Protein AF-A0A151R0H2-F1 (afdb_monomer)

Foldseek 3Di:
DWDDDPNDIDDDDDDPDDDDPVVVVVVVVVVVVVVVDDDDPVDDDDQADPQDPVRDDDPVSVVCVVDDCVLVPDDPVVVVLVPDPDDVVVSVVVVCLSSQNDPFVVNCVVVVNDDPVPQADPQQRPDGRGSCCVQQQPPVNVVVVVVVCVVVVHDDDRDND

Sequence (161 aa):
MVFWRDGGFEWIWSWRRSLFQWELDLLSQLVADLGSTVLKNDFCDRWYWKDFNDGIYNVKSAYKAVINDGIYADFPLHKFLWSSCVPSKVLGFAWKVLLNKIPSKCNLIKRKVLNISASGCAWCGEDLENTSHLLFGCYYAYLVWLSIFAWFGVSTVLHLS

Organism: Cajanus cajan (NCBI:txid3821)

Solvent-accessible surface area (backbone atoms only — not comparable to full-atom values): 10185 Å² total; per-residue (Å²): 92,79,45,82,55,98,94,40,80,47,79,50,83,84,67,98,59,86,76,53,81,79,47,51,60,54,48,54,52,50,52,52,56,55,71,73,52,84,88,59,90,92,56,80,90,72,90,69,33,86,93,47,100,81,32,67,82,45,76,66,61,54,48,51,76,70,43,70,64,78,74,71,49,97,55,68,57,67,59,57,54,75,70,49,100,62,61,68,70,56,49,54,48,53,52,28,54,71,68,67,63,51,89,29,43,46,49,31,30,77,70,68,75,43,60,76,88,61,26,51,24,93,82,76,61,83,48,64,17,35,69,60,31,62,62,54,42,32,69,67,35,40,54,52,50,52,54,52,31,53,73,73,72,46,92,76,86,78,75,85,110

Mean predicted aligned error: 13.43 Å

Radius of gyration: 26.09 Å; Cα contacts (8 Å, |Δi|>4): 110; chains: 1; bounding box: 59×32×73 Å

Structure (mmCIF, N/CA/C/O backbone):
data_AF-A0A151R0H2-F1
#
_entry.id   AF-A0A151R0H2-F1
#
loop_
_atom_site.group_PDB
_atom_site.id
_atom_site.type_symbol
_atom_site.label_atom_id
_atom_site.label_alt_id
_atom_site.label_comp_id
_atom_site.label_asym_id
_atom_site.label_entity_id
_atom_site.label_seq_id
_atom_site.pdbx_PDB_ins_code
_atom_site.Cartn_x
_atom_site.Cartn_y
_atom_site.Cartn_z
_atom_site.occupancy
_atom_site.B_iso_or_equiv
_atom_site.auth_seq_id
_atom_site.auth_comp_id
_atom_site.auth_asym_id
_atom_site.auth_atom_id
_atom_site.pdbx_PDB_model_num
ATOM 1 N N . MET A 1 1 ? -21.768 2.925 38.669 1.00 59.78 1 MET A N 1
ATOM 2 C CA . MET A 1 1 ? -23.147 3.433 38.880 1.00 59.78 1 MET A CA 1
ATOM 3 C C . MET A 1 1 ? -23.098 4.946 38.726 1.00 59.78 1 MET A C 1
ATOM 5 O O . MET A 1 1 ? -22.100 5.518 39.147 1.00 59.78 1 MET A O 1
ATOM 9 N N . VAL A 1 2 ? -24.080 5.572 38.076 1.00 70.00 2 VAL A N 1
ATOM 10 C CA . VAL A 1 2 ? -24.079 7.025 37.817 1.00 70.00 2 VAL A CA 1
ATOM 11 C C . VAL A 1 2 ? -25.147 7.678 38.675 1.00 70.00 2 VAL A C 1
ATOM 13 O O . VAL A 1 2 ? -26.274 7.188 38.714 1.00 70.00 2 VAL A O 1
ATOM 16 N N . PHE A 1 3 ? -24.794 8.768 39.350 1.00 68.06 3 PHE A N 1
ATOM 17 C CA . PHE A 1 3 ? -25.728 9.554 40.150 1.00 68.06 3 PHE A CA 1
ATOM 18 C C . PHE A 1 3 ? -25.691 11.014 39.717 1.00 68.06 3 PHE A C 1
ATOM 20 O O . PHE A 1 3 ? -24.655 11.515 39.288 1.00 68.06 3 PHE A O 1
ATOM 27 N N . TRP A 1 4 ? -26.831 11.689 39.828 1.00 61.62 4 TRP A N 1
ATOM 28 C CA . TRP A 1 4 ? -26.913 13.128 39.6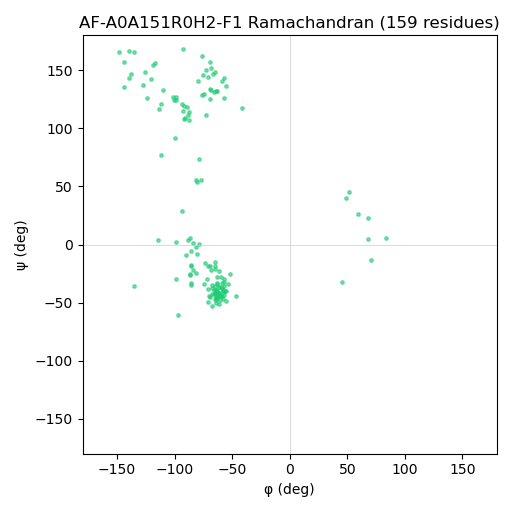17 1.00 61.62 4 TRP A CA 1
ATOM 29 C C . TRP A 1 4 ? -26.724 13.827 40.964 1.00 61.62 4 TRP A C 1
ATOM 31 O O . TRP A 1 4 ? -27.482 13.564 41.901 1.00 61.62 4 TRP A O 1
ATOM 41 N N . ARG A 1 5 ? -25.691 14.662 41.086 1.00 61.19 5 ARG A N 1
ATOM 42 C CA . ARG A 1 5 ? -25.368 15.407 42.309 1.00 61.19 5 ARG A CA 1
ATOM 43 C C . ARG A 1 5 ? -24.834 16.789 41.918 1.00 61.19 5 ARG A C 1
ATOM 45 O O . ARG A 1 5 ? -24.082 16.901 40.957 1.00 61.19 5 ARG A O 1
ATOM 52 N N . ASP A 1 6 ? -25.295 17.837 42.600 1.00 56.59 6 ASP A N 1
ATOM 53 C CA . ASP A 1 6 ? -24.853 19.234 42.421 1.00 56.59 6 ASP A CA 1
ATOM 54 C C . ASP A 1 6 ? -24.818 19.745 40.964 1.00 56.59 6 ASP A C 1
ATOM 56 O O . ASP A 1 6 ? -23.919 20.477 40.557 1.00 56.59 6 ASP A O 1
ATOM 60 N N . GLY A 1 7 ? -25.814 19.370 40.154 1.00 64.00 7 GLY A N 1
ATOM 61 C CA . GLY A 1 7 ? -25.922 19.831 38.764 1.00 64.00 7 GLY A CA 1
ATOM 62 C C . GLY A 1 7 ? -25.086 19.041 37.750 1.00 64.00 7 GLY A C 1
ATOM 63 O O . GLY A 1 7 ? -25.064 19.416 36.578 1.00 64.00 7 GLY A O 1
ATOM 64 N N . GLY A 1 8 ? -24.430 17.951 38.165 1.00 64.12 8 GLY A N 1
ATOM 65 C CA . GLY A 1 8 ? -23.588 17.114 37.309 1.00 64.12 8 GLY A CA 1
ATOM 66 C C . GLY A 1 8 ? -23.803 15.609 37.498 1.00 64.12 8 GLY A C 1
ATOM 67 O O . GLY A 1 8 ? -24.419 15.151 38.461 1.00 64.12 8 GLY A O 1
ATOM 68 N N . PHE A 1 9 ? -23.289 14.827 36.546 1.00 69.44 9 PHE A N 1
ATOM 69 C CA . PHE A 1 9 ? -23.232 13.368 36.642 1.00 69.44 9 PHE A CA 1
ATOM 70 C C . PHE A 1 9 ? -21.925 12.941 37.319 1.00 69.44 9 PHE A C 1
ATOM 72 O O . PHE A 1 9 ? -20.844 13.175 36.782 1.00 69.44 9 PHE A O 1
ATOM 79 N N . GLU A 1 10 ? -22.019 12.270 38.466 1.00 73.25 10 GLU A N 1
ATOM 80 C CA . GLU A 1 10 ? -20.878 11.641 39.132 1.00 73.25 10 GLU A CA 1
ATOM 81 C C . GLU A 1 10 ? -20.821 10.143 38.813 1.00 73.25 10 GLU A C 1
ATOM 83 O O . GLU A 1 10 ? -21.786 9.393 39.010 1.00 73.25 10 GLU A O 1
ATOM 88 N N . TRP A 1 11 ? -19.659 9.698 38.329 1.00 78.19 11 TRP A N 1
ATOM 89 C CA . TRP A 1 11 ? -19.392 8.299 38.006 1.00 78.19 11 TRP A CA 1
ATOM 90 C C . TRP A 1 11 ? -18.769 7.582 39.201 1.00 78.19 11 TRP A C 1
ATOM 92 O O . TRP A 1 11 ? -17.638 7.865 39.591 1.00 78.19 11 TRP A O 1
ATOM 102 N N . ILE A 1 12 ? -19.484 6.600 39.754 1.00 81.56 12 ILE A N 1
ATOM 103 C CA . ILE A 1 12 ? -18.938 5.698 40.772 1.00 81.56 12 ILE A CA 1
ATOM 104 C C . ILE A 1 12 ? -18.359 4.467 40.082 1.00 81.56 12 ILE A C 1
ATOM 106 O O . ILE A 1 12 ? -19.098 3.606 39.579 1.00 81.56 12 ILE A O 1
ATOM 110 N N . TRP A 1 13 ? -17.030 4.394 40.086 1.00 84.19 13 TRP A N 1
ATOM 111 C CA . TRP A 1 13 ? -16.251 3.305 39.515 1.00 84.19 13 TRP A CA 1
ATOM 112 C C . TRP A 1 13 ? -16.051 2.178 40.533 1.00 84.19 13 TRP A C 1
ATOM 114 O O . TRP A 1 13 ? -15.370 2.347 41.540 1.00 84.19 13 TRP A O 1
ATOM 124 N N . SER A 1 14 ? -16.635 1.011 40.268 1.00 86.50 14 SER A N 1
ATOM 125 C CA . SER A 1 14 ? -16.534 -0.173 41.128 1.00 86.50 14 SER A CA 1
ATOM 126 C C . SER A 1 14 ? -15.713 -1.264 40.438 1.00 86.50 14 SER A C 1
ATOM 128 O O . SER A 1 14 ? -16.259 -2.216 39.873 1.00 86.50 14 SER A O 1
ATOM 130 N N . TRP A 1 15 ? -14.392 -1.098 40.427 1.00 87.94 15 TRP A N 1
ATOM 131 C CA . TRP A 1 15 ? -13.475 -2.048 39.795 1.00 87.94 15 TRP A CA 1
ATOM 132 C C . TRP A 1 15 ? -13.308 -3.319 40.638 1.00 87.94 15 TRP A C 1
ATOM 134 O O . TRP A 1 15 ? -13.289 -3.261 41.864 1.00 87.94 15 TRP A O 1
ATOM 144 N N . ARG A 1 16 ? -13.135 -4.481 39.989 1.00 90.94 16 ARG A N 1
ATOM 145 C CA . ARG A 1 16 ? -12.876 -5.756 40.697 1.00 90.94 16 ARG A CA 1
ATOM 146 C C . ARG A 1 16 ? -11.506 -5.801 41.389 1.00 90.94 16 ARG A C 1
ATOM 148 O O . ARG A 1 16 ? -11.312 -6.617 42.282 1.00 90.94 16 ARG A O 1
ATOM 155 N N . ARG A 1 17 ? -10.557 -4.972 40.944 1.00 92.94 17 ARG A N 1
ATOM 156 C CA . ARG A 1 17 ? -9.203 -4.815 41.495 1.00 92.94 17 ARG A CA 1
ATOM 157 C C . ARG A 1 17 ? -8.730 -3.374 41.320 1.00 92.94 17 ARG A C 1
ATOM 159 O O . ARG A 1 17 ? -9.290 -2.649 40.500 1.00 92.94 17 ARG A O 1
ATOM 166 N N . SER A 1 18 ? -7.660 -3.001 42.017 1.00 90.75 18 SER A N 1
ATOM 167 C CA . SER A 1 18 ? -6.946 -1.749 41.753 1.00 90.75 18 SER A CA 1
ATOM 168 C C . SER A 1 18 ? -6.434 -1.707 40.312 1.00 90.75 18 SER A C 1
ATOM 170 O O . SER A 1 18 ? -5.987 -2.727 39.774 1.00 90.75 18 SER A O 1
ATOM 172 N N . LEU A 1 19 ? -6.516 -0.530 39.695 1.00 90.94 19 LEU A N 1
ATOM 173 C CA . LEU A 1 19 ? -5.993 -0.288 38.355 1.00 90.94 19 LEU A CA 1
ATOM 174 C C . LEU A 1 19 ? -4.462 -0.272 38.375 1.00 90.94 19 LEU A C 1
ATOM 176 O O . LEU A 1 19 ? -3.846 0.204 39.329 1.00 90.94 19 LEU A O 1
ATOM 180 N N . PHE A 1 20 ? -3.852 -0.790 37.315 1.00 92.62 20 PHE A N 1
ATOM 181 C CA . PHE A 1 20 ? -2.423 -0.639 37.072 1.00 92.62 20 PHE A CA 1
ATOM 182 C C . PHE A 1 20 ? -2.108 0.768 36.556 1.00 92.62 20 PHE A C 1
ATOM 184 O O . PHE A 1 20 ? -2.982 1.456 36.033 1.00 92.62 20 PHE A O 1
ATOM 191 N N . GLN A 1 21 ? -0.838 1.179 36.634 1.00 89.62 21 GLN A N 1
ATOM 192 C CA . GLN A 1 21 ? -0.415 2.519 36.214 1.00 89.62 21 GLN A CA 1
ATOM 193 C C . GLN A 1 21 ? -0.803 2.839 34.759 1.00 89.62 21 GLN A C 1
ATOM 195 O O . GLN A 1 21 ? -1.280 3.934 34.490 1.00 89.62 21 GLN A O 1
ATOM 200 N N . TRP A 1 22 ? -0.681 1.875 33.838 1.00 88.75 22 TRP A N 1
ATOM 201 C CA . TRP A 1 22 ? -1.063 2.053 32.427 1.00 88.75 22 TRP A CA 1
ATOM 202 C C . TRP A 1 22 ? -2.584 2.073 32.191 1.00 88.75 22 TRP A C 1
ATOM 204 O O . TRP A 1 22 ? -3.040 2.481 31.128 1.00 88.75 22 TRP A O 1
ATOM 214 N N . GLU A 1 23 ? -3.389 1.624 33.157 1.00 92.94 23 GLU A N 1
ATOM 215 C CA . GLU A 1 23 ? -4.855 1.688 33.078 1.00 92.94 23 GLU A CA 1
ATOM 216 C C . GLU A 1 23 ? -5.396 3.035 33.575 1.00 92.94 23 GLU A C 1
ATOM 218 O O . GLU A 1 23 ? -6.523 3.396 33.243 1.00 92.94 23 GLU A O 1
ATOM 223 N N . LEU A 1 24 ? -4.604 3.801 34.335 1.00 90.94 24 LEU A N 1
ATOM 224 C CA . LEU A 1 24 ? -4.981 5.147 34.777 1.00 90.94 24 LEU A CA 1
ATOM 225 C C . LEU A 1 24 ? -5.056 6.132 33.604 1.00 90.94 24 LEU A C 1
ATOM 227 O O . LEU A 1 24 ? -5.946 6.986 33.579 1.00 90.94 24 LEU A O 1
ATOM 231 N N . ASP A 1 25 ? -4.186 5.975 32.607 1.00 90.62 25 ASP A N 1
ATOM 232 C CA . ASP A 1 25 ? -4.225 6.781 31.381 1.00 90.62 25 ASP A CA 1
ATOM 233 C C . ASP A 1 25 ? -5.499 6.484 30.575 1.00 90.62 25 ASP A C 1
ATOM 235 O O . ASP A 1 25 ? -6.192 7.401 30.130 1.00 90.62 25 ASP A O 1
ATOM 239 N N . LEU A 1 26 ? -5.873 5.202 30.473 1.00 91.12 26 LEU A N 1
ATOM 240 C CA . LEU A 1 26 ? -7.123 4.774 29.837 1.00 91.12 26 LEU A CA 1
ATOM 241 C C . LEU A 1 26 ? -8.353 5.299 30.587 1.00 91.12 26 LEU A C 1
ATOM 243 O O . LEU A 1 26 ? -9.316 5.738 29.960 1.00 91.12 26 LEU A O 1
ATOM 247 N N . LEU A 1 27 ? -8.328 5.287 31.924 1.00 89.81 27 LEU A N 1
ATOM 248 C CA . LEU A 1 27 ? -9.406 5.853 32.735 1.00 89.81 27 LEU A CA 1
ATOM 249 C C . LEU A 1 27 ? -9.534 7.364 32.517 1.00 89.81 27 LEU A C 1
ATOM 251 O O . LEU A 1 27 ? -10.645 7.866 32.377 1.00 89.81 27 LEU A O 1
ATOM 255 N N . SER A 1 28 ? -8.412 8.080 32.461 1.00 88.31 28 SER A N 1
ATOM 256 C CA . SER A 1 28 ? -8.403 9.526 32.214 1.00 88.31 28 SER A CA 1
ATOM 257 C C . SER A 1 28 ? -9.016 9.856 30.853 1.00 88.31 28 SER A C 1
ATOM 259 O O . SER A 1 28 ? -9.833 10.771 30.744 1.00 88.31 28 SER A O 1
ATOM 261 N N . GLN A 1 29 ? -8.691 9.061 29.830 1.00 88.94 29 GLN A N 1
ATOM 262 C CA . GLN A 1 29 ? -9.282 9.188 28.501 1.00 88.94 29 GLN A CA 1
ATOM 263 C C . GLN A 1 29 ? -10.790 8.894 28.510 1.00 88.94 29 GLN A C 1
ATOM 265 O O . GLN A 1 29 ? -11.570 9.677 27.973 1.00 88.94 29 GLN A O 1
ATOM 270 N N . LEU A 1 30 ? -11.218 7.830 29.195 1.00 87.00 30 LEU A N 1
ATOM 271 C CA . LEU A 1 30 ? -12.634 7.487 29.342 1.00 87.00 30 LEU A CA 1
ATOM 272 C C . LEU A 1 30 ? -13.432 8.598 30.041 1.00 87.00 30 LEU A C 1
ATOM 274 O O . LEU A 1 30 ? -14.534 8.929 29.609 1.00 87.00 30 LEU A O 1
ATOM 278 N N . VAL A 1 31 ? -12.892 9.182 31.115 1.00 86.62 31 VAL A N 1
ATOM 279 C CA . VAL A 1 31 ? -13.542 10.287 31.838 1.00 86.62 31 VAL A CA 1
ATOM 280 C C . VAL A 1 31 ? -13.695 11.510 30.932 1.00 86.62 31 VAL A C 1
ATOM 282 O O . VAL A 1 31 ? -14.756 12.135 30.939 1.00 86.62 31 VAL A O 1
ATOM 285 N N . ALA A 1 32 ? -12.682 11.826 30.120 1.00 86.31 32 ALA A N 1
ATOM 286 C CA . ALA A 1 32 ? -12.758 12.914 29.148 1.00 86.31 32 ALA A CA 1
ATOM 287 C C . ALA A 1 32 ? -13.833 12.658 28.074 1.00 86.31 32 ALA A C 1
ATOM 289 O O . ALA A 1 32 ? -14.645 13.542 27.789 1.00 86.31 32 ALA A O 1
ATOM 290 N N . ASP A 1 33 ? -13.894 11.440 27.529 1.00 81.81 33 ASP A N 1
ATOM 291 C CA . ASP A 1 33 ? -14.900 11.054 26.534 1.00 81.81 33 ASP A CA 1
ATOM 292 C C . ASP A 1 33 ? -16.326 11.125 27.115 1.00 81.81 33 ASP A C 1
ATOM 294 O O . ASP A 1 33 ? -17.231 11.695 26.495 1.00 81.81 33 ASP A O 1
ATOM 298 N N . LEU A 1 34 ? -16.530 10.631 28.341 1.00 80.81 34 LEU A N 1
ATOM 299 C CA . LEU A 1 34 ? -17.822 10.697 29.031 1.00 80.81 34 LEU A CA 1
ATOM 300 C C . LEU A 1 34 ? -18.237 12.134 29.358 1.00 80.81 34 LEU A C 1
ATOM 302 O O . LEU A 1 34 ? -19.407 12.471 29.194 1.00 80.81 34 LEU A O 1
ATOM 306 N N . GLY A 1 35 ? -17.295 12.992 29.761 1.00 77.62 35 GLY A N 1
ATOM 307 C CA . GLY A 1 35 ? -17.559 14.410 30.025 1.00 77.62 35 GLY A CA 1
ATOM 308 C C . GLY A 1 35 ? -18.014 15.188 28.786 1.00 77.62 35 GLY A C 1
ATOM 309 O O . GLY A 1 35 ? -18.773 16.146 28.903 1.00 77.62 35 GLY A O 1
ATOM 310 N N . SER A 1 36 ? -17.604 14.755 27.590 1.0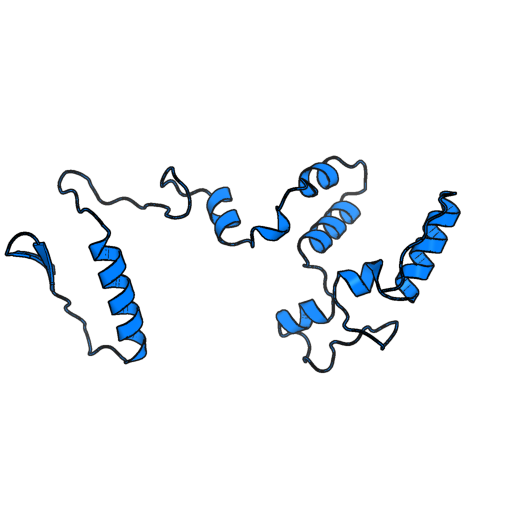0 73.06 36 SER A N 1
ATOM 311 C CA . SER A 1 36 ? -18.043 15.353 26.321 1.00 73.06 36 SER A CA 1
ATOM 312 C C . SER A 1 36 ? -19.431 14.884 25.853 1.00 73.06 36 SER A C 1
ATOM 314 O O . SER A 1 36 ? -19.979 15.425 24.891 1.00 73.06 36 SER A O 1
ATOM 316 N N . THR A 1 37 ? -20.017 13.885 26.523 1.00 71.25 37 THR A N 1
ATOM 317 C CA . THR A 1 37 ? -21.243 13.214 26.080 1.00 71.25 37 THR A CA 1
ATOM 318 C C . THR A 1 37 ? -22.466 13.718 26.849 1.00 71.25 37 THR A C 1
ATOM 320 O O . THR A 1 37 ? -22.517 13.668 28.075 1.00 71.25 37 THR A O 1
ATOM 323 N N . VAL A 1 38 ? -23.506 14.155 26.133 1.00 73.12 38 VAL A N 1
ATOM 324 C CA . VAL A 1 38 ? -24.795 14.528 26.740 1.00 73.12 38 VAL A CA 1
ATOM 325 C C . VAL A 1 38 ? -25.682 13.289 26.847 1.00 73.12 38 VAL A C 1
ATOM 327 O O . VAL A 1 38 ? -26.210 12.810 25.842 1.00 73.12 38 VAL A O 1
ATOM 330 N N . LEU A 1 39 ? -25.868 12.783 28.068 1.00 72.94 39 LEU A N 1
ATOM 331 C CA . LEU A 1 39 ? -26.806 11.694 28.343 1.00 72.94 39 LEU A CA 1
ATOM 332 C C . LEU A 1 39 ? -28.248 12.193 28.174 1.00 72.94 39 LEU A C 1
ATOM 334 O O . LEU A 1 39 ? -28.652 13.180 28.789 1.00 72.94 39 LEU A O 1
ATOM 338 N N . LYS A 1 40 ? -29.032 11.508 27.337 1.00 73.50 40 LYS A N 1
ATOM 339 C CA . LYS A 1 40 ? -30.455 11.796 27.121 1.00 73.50 40 LYS A CA 1
ATOM 340 C C . LYS A 1 40 ? -31.279 10.624 27.641 1.00 73.50 40 LYS A C 1
ATOM 342 O O . LYS A 1 40 ? -31.184 9.536 27.089 1.00 73.50 40 LYS A O 1
ATOM 347 N N . ASN A 1 41 ? -32.101 10.860 28.662 1.00 72.94 41 ASN A N 1
ATOM 348 C CA . ASN A 1 41 ? -32.914 9.811 29.294 1.00 72.94 41 ASN A CA 1
ATOM 349 C C . ASN A 1 41 ? -34.054 9.281 28.406 1.00 72.94 41 ASN A C 1
ATOM 351 O O . ASN A 1 41 ? -34.547 8.186 28.651 1.00 72.94 41 ASN A O 1
ATOM 355 N N . ASP A 1 42 ? -34.446 10.020 27.367 1.00 79.06 42 ASP A N 1
ATOM 356 C CA . ASP A 1 42 ? -35.606 9.668 26.535 1.00 79.06 42 ASP A CA 1
ATOM 357 C C . ASP A 1 42 ? -35.272 8.741 25.354 1.00 79.06 42 ASP A C 1
ATOM 359 O O . ASP A 1 42 ? -36.135 8.439 24.530 1.00 79.06 42 ASP A O 1
ATOM 363 N N . PHE A 1 43 ? -34.020 8.287 25.234 1.00 76.50 43 PHE A N 1
ATOM 364 C CA . PHE A 1 43 ? -33.581 7.433 24.133 1.00 76.50 43 PHE A CA 1
ATOM 365 C C . PHE A 1 43 ? -32.890 6.176 24.652 1.00 76.50 43 PHE A C 1
ATOM 367 O O . PHE A 1 43 ? -32.049 6.241 25.540 1.00 76.50 43 PHE A O 1
ATOM 374 N N . CYS A 1 44 ? -33.204 5.030 24.046 1.00 81.31 44 CYS A N 1
ATOM 375 C CA . CYS A 1 44 ? -32.418 3.818 24.251 1.00 81.31 44 CYS A CA 1
ATOM 376 C C . CYS A 1 44 ? -30.996 3.989 23.696 1.00 81.31 44 CYS A C 1
ATOM 378 O O . CYS A 1 44 ? -30.798 4.648 22.666 1.00 81.31 44 CYS A O 1
ATOM 380 N N . ASP A 1 45 ? -30.036 3.326 24.341 1.00 83.12 45 ASP A N 1
ATOM 381 C CA . ASP A 1 45 ? -28.645 3.273 23.898 1.00 83.12 45 ASP A CA 1
ATOM 382 C C . ASP A 1 45 ? -28.537 2.752 22.462 1.00 83.12 45 ASP A C 1
ATOM 384 O O . ASP A 1 45 ? -29.191 1.782 22.063 1.00 83.12 45 ASP A O 1
ATOM 388 N N . ARG A 1 46 ? -27.689 3.407 21.665 1.00 80.69 46 ARG A N 1
ATOM 389 C CA . ARG A 1 46 ? -27.402 3.025 20.280 1.00 80.69 46 ARG A CA 1
ATOM 390 C C . ARG A 1 46 ? -25.913 3.141 19.997 1.00 80.69 46 ARG A C 1
ATOM 392 O O . ARG A 1 46 ? -25.241 4.032 20.509 1.00 80.69 46 ARG A O 1
ATOM 399 N N . TRP A 1 47 ? -25.420 2.260 19.134 1.00 84.44 47 TRP A N 1
ATOM 400 C CA . TRP A 1 47 ? -24.075 2.372 18.582 1.00 84.44 47 TRP A CA 1
ATOM 401 C C . TRP A 1 47 ? -23.966 3.637 17.727 1.00 84.44 47 TRP A C 1
ATOM 403 O O . TRP A 1 47 ? -24.823 3.876 16.876 1.00 84.44 47 TRP A O 1
ATOM 413 N N . TYR A 1 48 ? -22.910 4.422 17.946 1.00 83.19 48 TYR A N 1
ATOM 414 C CA . TYR A 1 48 ? -22.627 5.645 17.199 1.00 83.19 48 TYR A CA 1
ATOM 415 C C . TYR A 1 48 ? -21.229 5.572 16.584 1.00 83.19 48 TYR A C 1
ATOM 417 O O . TYR A 1 48 ? -20.242 5.326 17.279 1.00 83.19 48 TYR A O 1
ATOM 425 N N . TRP A 1 49 ? -21.143 5.777 15.273 1.00 87.25 49 TRP A N 1
ATOM 426 C CA . TRP A 1 49 ? -19.881 5.792 14.542 1.00 87.25 49 TRP A CA 1
ATOM 427 C C . TRP A 1 49 ? -19.278 7.205 14.526 1.00 87.25 49 TRP A C 1
ATOM 429 O O . TRP A 1 49 ? -19.823 8.105 13.895 1.00 87.25 49 TRP A O 1
ATOM 439 N N . LYS A 1 50 ? -18.152 7.408 15.226 1.00 78.50 50 LYS A N 1
ATOM 440 C CA . LYS A 1 50 ? -17.556 8.739 15.471 1.00 78.50 50 LYS A CA 1
ATOM 441 C C . LYS A 1 50 ? -16.909 9.375 14.235 1.00 78.50 50 LYS A C 1
ATOM 443 O O . LYS A 1 50 ? -16.900 10.596 14.129 1.00 78.50 50 LYS A O 1
ATOM 448 N N . ASP A 1 51 ? -16.397 8.571 13.304 1.00 73.19 51 ASP A N 1
ATOM 449 C CA . ASP A 1 51 ? -15.574 9.077 12.193 1.00 73.19 51 ASP A CA 1
ATOM 450 C C . ASP A 1 51 ? -16.385 9.646 11.014 1.00 73.19 51 ASP A C 1
ATOM 452 O O . ASP A 1 51 ? -15.801 10.109 10.036 1.00 73.19 51 ASP A O 1
ATOM 456 N N . PHE A 1 52 ? -17.723 9.597 11.051 1.00 72.81 52 PHE A N 1
ATOM 457 C CA . PHE A 1 52 ? -18.578 10.111 9.973 1.00 72.81 52 PHE A CA 1
ATOM 458 C C . PHE A 1 52 ? -19.813 10.845 10.517 1.00 72.81 52 PHE A C 1
ATOM 460 O O . PHE A 1 52 ? -20.404 10.443 11.516 1.00 72.81 52 PHE A O 1
ATOM 467 N N . ASN A 1 53 ? -20.216 11.921 9.832 1.00 70.81 53 ASN A N 1
ATOM 468 C CA . ASN A 1 53 ? -21.211 12.894 10.315 1.00 70.81 53 ASN A CA 1
ATOM 469 C C . ASN A 1 53 ? -22.636 12.347 10.513 1.00 70.81 53 ASN A C 1
ATOM 471 O O . ASN A 1 53 ? -23.454 13.019 11.132 1.00 70.81 53 ASN A O 1
ATOM 475 N N . ASP A 1 54 ? -22.960 11.175 9.969 1.00 79.88 54 ASP A N 1
ATOM 476 C CA . ASP A 1 54 ? -24.284 10.558 10.103 1.00 79.88 54 ASP A CA 1
ATOM 477 C C . ASP A 1 54 ? -24.399 9.647 11.334 1.00 79.88 54 ASP A C 1
ATOM 479 O O . ASP A 1 54 ? -25.497 9.197 11.661 1.00 79.88 54 ASP A O 1
ATOM 483 N N . GLY A 1 55 ? -23.286 9.372 12.025 1.00 82.44 55 GLY A N 1
ATOM 484 C CA . GLY A 1 55 ? -23.251 8.455 13.161 1.00 82.44 55 GLY A CA 1
ATOM 485 C C . GLY A 1 55 ? -23.496 6.992 12.788 1.00 82.44 55 GLY A C 1
ATOM 486 O O . GLY A 1 55 ? -23.569 6.146 13.683 1.00 82.44 55 GLY A O 1
ATOM 487 N N . ILE A 1 56 ? -23.621 6.668 11.495 1.00 87.06 56 ILE A N 1
ATOM 488 C CA . ILE A 1 56 ? -23.976 5.335 11.012 1.00 87.06 56 ILE A CA 1
ATOM 489 C C . ILE A 1 56 ? -22.714 4.607 10.561 1.00 87.06 56 ILE A C 1
ATOM 491 O O . ILE A 1 56 ? -21.972 5.040 9.676 1.00 87.06 56 ILE A O 1
ATOM 495 N N . TYR A 1 57 ? -22.497 3.428 11.137 1.00 85.62 57 TYR A N 1
ATOM 496 C CA . TYR A 1 57 ? -21.436 2.545 10.682 1.00 85.62 57 TYR A CA 1
ATOM 497 C C . TYR A 1 57 ? -21.714 2.054 9.260 1.00 85.62 57 TYR A C 1
ATOM 499 O O . TYR A 1 57 ? -22.779 1.508 8.963 1.00 85.62 57 TYR A O 1
ATOM 507 N N . ASN A 1 58 ? -20.713 2.153 8.391 1.00 86.38 58 ASN A N 1
ATOM 508 C CA . ASN A 1 58 ? -20.683 1.398 7.152 1.00 86.38 58 ASN A CA 1
ATOM 509 C C . ASN A 1 58 ? -19.248 0.974 6.822 1.00 86.38 58 ASN A C 1
ATOM 511 O O . ASN A 1 58 ? -18.271 1.583 7.253 1.00 86.38 58 ASN A O 1
ATOM 515 N N . VAL A 1 59 ? -19.114 -0.088 6.024 1.00 84.00 59 VAL A N 1
ATOM 516 C CA . VAL A 1 59 ? -17.801 -0.662 5.684 1.00 84.00 59 VAL A CA 1
ATOM 517 C C . VAL A 1 59 ? -16.898 0.369 5.000 1.00 84.00 59 VAL A C 1
ATOM 519 O O . VAL A 1 59 ? -15.689 0.369 5.208 1.00 84.00 59 VAL A O 1
ATOM 522 N N . LYS A 1 60 ? -17.474 1.283 4.210 1.00 81.38 60 LYS A N 1
ATOM 523 C CA . LYS A 1 60 ? -16.728 2.323 3.495 1.00 81.38 60 LYS A CA 1
ATOM 524 C C . LYS A 1 60 ? -16.153 3.373 4.451 1.00 81.38 60 LYS A C 1
ATOM 526 O O . LYS A 1 60 ? -14.992 3.735 4.281 1.00 81.38 60 LYS A O 1
ATOM 531 N N . SER A 1 61 ? -16.923 3.859 5.425 1.00 81.06 61 SER A N 1
ATOM 532 C CA . SER A 1 61 ? -16.454 4.826 6.425 1.00 81.06 61 SER A CA 1
ATOM 533 C C . SE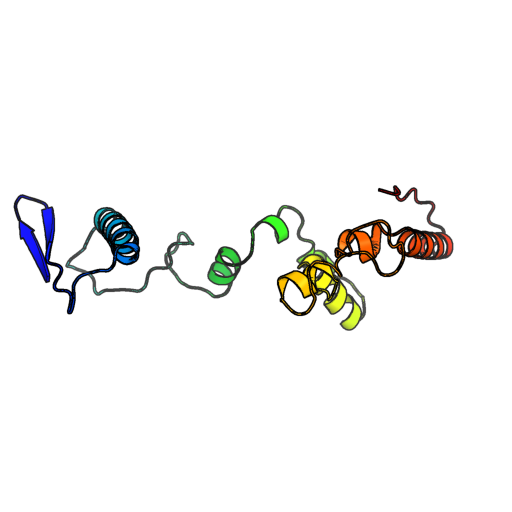R A 1 61 ? -15.418 4.197 7.352 1.00 81.06 61 SER A C 1
ATOM 535 O O . SER A 1 61 ? -14.361 4.785 7.555 1.00 81.06 61 SER A O 1
ATOM 537 N N . ALA A 1 62 ? -15.647 2.961 7.799 1.00 83.12 62 ALA A N 1
ATOM 538 C CA . ALA A 1 62 ? -14.681 2.206 8.592 1.00 83.12 62 ALA A CA 1
ATOM 539 C C . ALA A 1 62 ? -13.359 1.983 7.845 1.00 83.12 62 ALA A C 1
ATOM 541 O O . ALA A 1 62 ? -12.279 2.190 8.391 1.00 83.12 62 ALA A O 1
ATOM 542 N N . TYR A 1 63 ? -13.428 1.607 6.567 1.00 79.31 63 TYR A N 1
ATOM 543 C CA . TYR A 1 63 ? -12.234 1.423 5.749 1.00 79.31 63 TYR A CA 1
ATOM 544 C C . TYR A 1 63 ? -11.460 2.731 5.554 1.00 79.31 63 TYR A C 1
ATOM 546 O O . TYR A 1 63 ? -10.236 2.717 5.607 1.00 79.31 63 TYR A O 1
ATOM 554 N N . LYS A 1 64 ? -12.156 3.859 5.368 1.00 74.75 64 LYS A N 1
ATOM 555 C CA . LYS A 1 64 ? -11.526 5.184 5.285 1.00 74.75 64 LYS A CA 1
ATOM 556 C C . LYS A 1 64 ? -10.864 5.606 6.595 1.00 74.75 64 LYS A C 1
ATOM 558 O O . LYS A 1 64 ? -9.756 6.108 6.551 1.00 74.75 64 LYS A O 1
ATOM 563 N N . ALA A 1 65 ? -11.497 5.355 7.738 1.00 76.44 65 ALA A N 1
ATOM 564 C CA . ALA A 1 65 ? -10.901 5.657 9.040 1.00 76.44 65 ALA A CA 1
ATOM 565 C C . ALA A 1 65 ? -9.615 4.846 9.299 1.00 76.44 65 ALA A C 1
ATOM 567 O O . ALA A 1 65 ? -8.684 5.324 9.939 1.00 76.44 65 ALA A O 1
ATOM 568 N N . VAL A 1 66 ? -9.546 3.615 8.778 1.00 77.12 66 VAL A N 1
ATOM 569 C CA . VAL A 1 66 ? -8.393 2.716 8.957 1.00 77.12 66 VAL A CA 1
ATOM 570 C C . VAL A 1 66 ? -7.289 2.954 7.922 1.00 77.12 66 VAL A C 1
ATOM 572 O O . VAL A 1 66 ? -6.109 2.746 8.211 1.00 77.12 66 VAL A O 1
ATOM 575 N N . ILE A 1 67 ? -7.641 3.334 6.692 1.00 70.06 67 ILE A N 1
ATOM 576 C CA . ILE A 1 67 ? -6.669 3.538 5.619 1.00 70.06 67 ILE A CA 1
ATOM 577 C C . ILE A 1 67 ? -6.246 4.999 5.562 1.00 70.06 67 ILE A C 1
ATOM 579 O O . ILE A 1 67 ? -7.050 5.876 5.296 1.00 70.06 67 ILE A O 1
ATOM 583 N N . ASN A 1 68 ? -4.940 5.207 5.723 1.00 56.53 68 ASN A N 1
ATOM 584 C CA . ASN A 1 68 ? -4.249 6.483 5.577 1.00 56.53 68 ASN A CA 1
ATOM 585 C C . ASN A 1 68 ? -4.756 7.281 4.353 1.00 56.53 68 ASN A C 1
ATOM 587 O O . ASN A 1 68 ? -4.602 6.827 3.212 1.00 56.53 68 ASN A O 1
ATOM 591 N N . ASP A 1 69 ? -5.331 8.462 4.606 1.00 54.66 69 ASP A N 1
ATOM 592 C CA . ASP A 1 69 ? -5.966 9.354 3.618 1.00 54.66 69 ASP A CA 1
ATOM 593 C C . ASP A 1 69 ? -5.054 9.665 2.415 1.00 54.66 69 ASP A C 1
ATOM 595 O O . ASP A 1 69 ? -5.526 9.880 1.298 1.00 54.66 69 ASP A O 1
ATOM 599 N N . GLY A 1 70 ? -3.731 9.590 2.600 1.00 55.69 70 GLY A N 1
ATOM 600 C CA . GLY A 1 70 ? -2.737 9.884 1.566 1.00 55.69 70 GLY A CA 1
ATOM 601 C C . GLY A 1 70 ? -2.781 8.992 0.314 1.00 55.69 70 GLY A C 1
ATOM 602 O O . GLY A 1 70 ? -2.325 9.428 -0.735 1.00 55.69 70 GLY A O 1
ATOM 603 N N . ILE A 1 71 ? -3.333 7.770 0.370 1.00 54.28 71 ILE A N 1
ATOM 604 C CA . ILE A 1 71 ? -3.437 6.898 -0.826 1.00 54.28 71 ILE A CA 1
ATOM 605 C C . ILE A 1 71 ? -4.649 7.272 -1.699 1.00 54.28 71 ILE A C 1
ATOM 607 O O . ILE A 1 71 ? -4.663 7.005 -2.901 1.00 54.28 71 ILE A O 1
ATOM 611 N N . TYR A 1 72 ? -5.670 7.892 -1.105 1.00 54.88 72 TYR A N 1
ATOM 612 C CA . TYR A 1 72 ? -6.867 8.361 -1.807 1.00 54.88 72 TYR A CA 1
ATOM 613 C C . TYR A 1 72 ? -6.826 9.863 -2.127 1.00 54.88 72 TYR A C 1
ATOM 615 O O . TYR A 1 72 ? -7.800 10.374 -2.685 1.00 54.88 72 TYR A O 1
ATOM 623 N N . ALA A 1 73 ? -5.729 10.549 -1.795 1.00 55.72 73 ALA A N 1
ATOM 624 C CA . ALA A 1 73 ? -5.564 11.979 -2.015 1.00 55.72 73 ALA A CA 1
ATOM 625 C C . ALA A 1 73 ? -5.598 12.347 -3.513 1.00 55.72 73 ALA A C 1
ATOM 627 O O . ALA A 1 73 ? -4.939 11.709 -4.334 1.00 55.72 73 ALA A O 1
ATOM 628 N N . ASP A 1 74 ? -6.395 13.382 -3.806 1.00 54.69 74 ASP A N 1
ATOM 629 C CA . ASP A 1 74 ? -6.587 14.231 -4.999 1.00 54.69 74 ASP A CA 1
ATOM 630 C C . ASP A 1 74 ? -6.697 13.616 -6.404 1.00 54.69 74 ASP A C 1
ATOM 632 O O . ASP A 1 74 ? -7.462 14.128 -7.224 1.00 54.69 74 ASP A O 1
ATOM 636 N N . PHE A 1 75 ? -6.032 12.502 -6.708 1.00 59.41 75 PHE A N 1
ATOM 637 C CA . PHE A 1 75 ? -6.107 11.857 -8.016 1.00 59.41 75 PHE A CA 1
ATOM 638 C C . PHE A 1 75 ? -6.839 10.510 -7.917 1.00 59.41 75 PHE A C 1
ATOM 640 O O . PHE A 1 75 ? -6.387 9.606 -7.210 1.00 59.41 75 PHE A O 1
ATOM 647 N N . PRO A 1 76 ? -7.961 10.299 -8.636 1.00 71.75 76 PRO A N 1
ATOM 648 C CA . PRO A 1 76 ? -8.747 9.071 -8.555 1.00 71.75 76 PRO A CA 1
ATOM 649 C C . PRO A 1 76 ? -8.086 7.925 -9.342 1.00 71.75 76 PRO A C 1
ATOM 651 O O . PRO A 1 76 ? -8.717 7.305 -10.199 1.00 71.75 76 PRO A O 1
ATOM 654 N 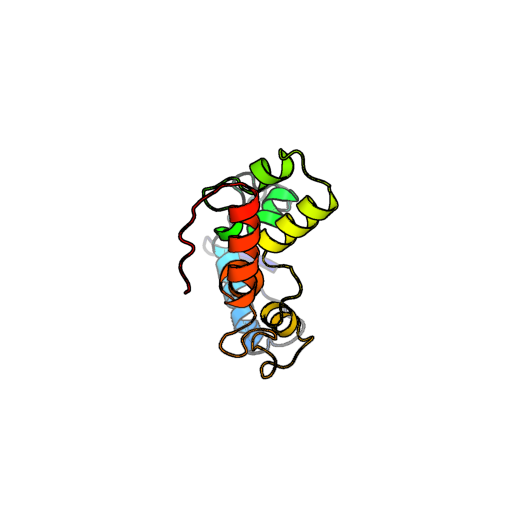N . LEU A 1 77 ? -6.823 7.608 -9.034 1.00 76.56 77 LEU A N 1
ATOM 655 C CA . LEU A 1 77 ? -6.027 6.559 -9.681 1.00 76.56 77 LEU A CA 1
ATOM 656 C C . LEU A 1 77 ? -6.748 5.210 -9.674 1.00 76.56 77 LEU A C 1
ATOM 658 O O . LEU A 1 77 ? -6.665 4.467 -10.645 1.00 76.56 77 LEU A O 1
ATOM 662 N N . HIS A 1 78 ? -7.524 4.918 -8.626 1.00 78.94 78 HIS A N 1
ATOM 663 C CA . HIS A 1 78 ? -8.364 3.723 -8.576 1.00 78.94 78 HIS A CA 1
ATOM 664 C C . HIS A 1 78 ? -9.398 3.688 -9.713 1.00 78.94 78 HIS A C 1
ATOM 666 O O . HIS A 1 78 ? -9.547 2.653 -10.351 1.00 78.94 78 HIS A O 1
ATOM 672 N N . LYS A 1 79 ? -10.088 4.801 -10.009 1.00 81.81 79 LYS A N 1
ATOM 673 C CA . LYS A 1 79 ? -11.087 4.850 -11.090 1.00 81.81 79 LYS A CA 1
ATOM 674 C C . LYS A 1 79 ? -10.424 4.620 -12.438 1.00 81.81 79 LYS A C 1
ATOM 676 O O . LYS A 1 79 ? -10.894 3.779 -13.191 1.00 81.81 79 LYS A O 1
ATOM 681 N N . PHE A 1 80 ? -9.320 5.325 -12.690 1.00 84.19 80 PHE A N 1
ATOM 682 C CA . PHE A 1 80 ? -8.549 5.182 -13.924 1.00 84.19 80 PHE A CA 1
ATOM 683 C C . PHE A 1 80 ? -8.044 3.748 -14.113 1.00 84.19 80 PHE A C 1
ATOM 685 O O . PHE A 1 80 ? -8.164 3.177 -15.196 1.00 84.19 80 PHE A O 1
ATOM 692 N N . LEU A 1 81 ? -7.524 3.145 -13.041 1.00 87.44 81 LEU A N 1
ATOM 693 C CA . LEU A 1 81 ? -7.018 1.784 -13.085 1.00 87.44 81 LEU A CA 1
ATOM 694 C C . LEU A 1 81 ? -8.136 0.807 -13.460 1.00 87.44 81 LEU A C 1
ATOM 696 O O . LEU A 1 81 ? -7.987 0.049 -14.414 1.00 87.44 81 LEU A O 1
ATOM 700 N N . TRP A 1 82 ? -9.275 0.860 -12.767 1.00 87.44 82 TRP A N 1
ATOM 701 C CA . TRP A 1 82 ? -10.392 -0.056 -13.011 1.00 87.44 82 TRP A CA 1
ATOM 702 C C . TRP A 1 82 ? -11.138 0.198 -14.327 1.00 87.44 82 TRP A C 1
ATOM 704 O O . TRP A 1 82 ? -11.823 -0.705 -14.798 1.00 87.44 82 TRP A O 1
ATOM 714 N N . SER A 1 83 ? -10.995 1.377 -14.941 1.00 88.56 83 SER A N 1
ATOM 715 C CA . SER A 1 83 ? -11.542 1.664 -16.274 1.00 88.56 83 SER A CA 1
ATOM 716 C C . SER A 1 83 ? -10.625 1.247 -17.429 1.00 88.56 83 SER A C 1
ATOM 718 O O . SER A 1 83 ? -11.011 1.390 -18.585 1.00 88.56 83 SER A O 1
ATOM 720 N N . SER A 1 84 ? -9.401 0.789 -17.153 1.00 87.00 84 SER A N 1
ATOM 721 C CA . SER A 1 84 ? -8.428 0.466 -18.201 1.00 87.00 84 SER A CA 1
ATOM 722 C C . SER A 1 84 ? -8.673 -0.907 -18.845 1.00 87.00 84 SER A C 1
ATOM 724 O O . SER A 1 84 ? -8.987 -1.890 -18.172 1.00 87.00 84 SER A O 1
ATOM 726 N N . CYS A 1 85 ? -8.481 -0.995 -20.165 1.00 90.56 85 CYS A N 1
ATOM 727 C CA . CYS A 1 85 ? -8.607 -2.232 -20.944 1.00 90.56 85 CYS A CA 1
ATOM 728 C C . CYS A 1 85 ? -7.340 -3.104 -20.849 1.00 90.56 85 CYS A C 1
ATOM 730 O O . CYS A 1 85 ? -6.729 -3.431 -21.865 1.00 90.56 85 CYS A O 1
ATOM 732 N N . VAL A 1 86 ? -6.915 -3.461 -19.635 1.00 90.94 86 VAL A N 1
ATOM 733 C CA . VAL A 1 86 ? -5.747 -4.332 -19.405 1.00 90.94 86 VAL A CA 1
ATOM 734 C C . VAL A 1 86 ? -6.153 -5.635 -18.707 1.00 90.94 86 VAL A C 1
ATOM 736 O O . VAL A 1 86 ? -7.175 -5.678 -18.018 1.00 90.94 86 VAL A O 1
ATOM 739 N N . PRO A 1 87 ? -5.374 -6.725 -18.846 1.00 95.31 87 PRO A N 1
ATOM 740 C CA . PRO A 1 87 ? -5.706 -7.995 -18.209 1.00 95.31 87 PRO A CA 1
ATOM 741 C C . PRO A 1 87 ? -5.845 -7.873 -16.686 1.00 95.31 87 PRO A C 1
ATOM 743 O O . PRO A 1 87 ? -5.047 -7.204 -16.026 1.00 95.31 87 PRO A O 1
ATOM 746 N N . SER A 1 88 ? -6.790 -8.607 -16.089 1.00 91.88 88 SER A N 1
ATOM 747 C CA . SER A 1 88 ? -7.099 -8.515 -14.650 1.00 91.88 88 SER A CA 1
ATOM 748 C C . SER A 1 88 ? -5.899 -8.782 -13.733 1.00 91.88 88 SER A C 1
ATOM 750 O O . SER A 1 88 ? -5.812 -8.222 -12.643 1.00 91.88 88 SER A O 1
ATOM 752 N N . LYS A 1 89 ? -4.938 -9.607 -14.170 1.00 93.00 89 LYS A N 1
ATOM 753 C CA . LYS A 1 89 ? -3.688 -9.848 -13.427 1.00 93.00 89 LYS A CA 1
ATOM 754 C C . LYS A 1 89 ? -2.831 -8.580 -13.316 1.00 93.00 89 LYS A C 1
ATOM 756 O O . LYS A 1 89 ? -2.263 -8.327 -12.257 1.00 93.00 89 LYS A O 1
ATOM 761 N N . VAL A 1 90 ? -2.780 -7.778 -14.381 1.00 93.25 90 VAL A N 1
ATOM 762 C CA . VAL A 1 90 ? -2.047 -6.504 -14.428 1.00 93.25 90 VAL A CA 1
ATOM 763 C C . VAL A 1 90 ? -2.745 -5.469 -13.548 1.00 93.25 90 VAL A C 1
ATOM 765 O O . VAL A 1 90 ? -2.084 -4.841 -12.725 1.00 93.25 90 VAL A O 1
ATOM 768 N N . LEU A 1 91 ? -4.080 -5.379 -13.625 1.00 93.62 91 LEU A N 1
ATOM 769 C CA . LEU A 1 91 ? -4.883 -4.540 -12.721 1.00 93.62 91 LEU A CA 1
ATOM 770 C C . LEU A 1 91 ? -4.623 -4.882 -11.254 1.00 93.62 91 LEU A C 1
ATOM 772 O O . LEU A 1 91 ? -4.339 -4.004 -10.443 1.00 93.62 91 LEU A O 1
ATOM 776 N N . GLY A 1 92 ? -4.668 -6.172 -10.914 1.00 92.75 92 GLY A N 1
ATOM 777 C CA . GLY A 1 92 ? -4.414 -6.640 -9.556 1.00 92.75 92 GLY A CA 1
ATOM 778 C C . GLY A 1 92 ? -3.000 -6.315 -9.070 1.00 92.75 92 GLY A C 1
ATOM 779 O O . GLY A 1 92 ? -2.818 -5.981 -7.899 1.00 92.75 92 GLY A O 1
ATOM 780 N N . PHE A 1 93 ? -1.998 -6.384 -9.950 1.00 94.50 93 PHE A N 1
ATOM 781 C CA . PHE A 1 93 ? -0.633 -5.979 -9.622 1.00 94.50 93 PHE A CA 1
ATOM 782 C C . PHE A 1 93 ? -0.531 -4.467 -9.392 1.00 94.50 93 PHE A C 1
ATOM 784 O O . PHE A 1 93 ? -0.086 -4.054 -8.324 1.00 94.50 93 PHE A O 1
ATOM 791 N N . ALA A 1 94 ? -1.007 -3.649 -10.330 1.00 92.50 94 ALA A N 1
ATOM 792 C CA . ALA A 1 94 ? -0.991 -2.193 -10.219 1.00 92.50 94 ALA A CA 1
ATOM 793 C C . ALA A 1 94 ? -1.744 -1.701 -8.972 1.00 92.50 94 ALA A C 1
ATOM 795 O O . ALA A 1 94 ? -1.255 -0.835 -8.251 1.00 92.50 94 ALA A O 1
ATOM 796 N N . TRP A 1 95 ? -2.877 -2.323 -8.636 1.00 91.25 95 TRP A N 1
ATOM 797 C CA . TRP A 1 95 ? -3.605 -2.027 -7.404 1.00 91.25 95 TRP A CA 1
ATOM 798 C C . TRP A 1 95 ? -2.767 -2.314 -6.153 1.00 91.25 95 TRP A C 1
ATOM 800 O O . TRP A 1 95 ? -2.718 -1.505 -5.227 1.00 91.25 95 TRP A O 1
ATOM 810 N N . LYS A 1 96 ? -2.038 -3.438 -6.123 1.00 92.88 96 LYS A N 1
ATOM 811 C CA . LYS A 1 96 ? -1.100 -3.734 -5.028 1.00 92.88 96 LYS A CA 1
ATOM 812 C C . LYS A 1 96 ? 0.055 -2.735 -4.973 1.00 92.88 96 LYS A C 1
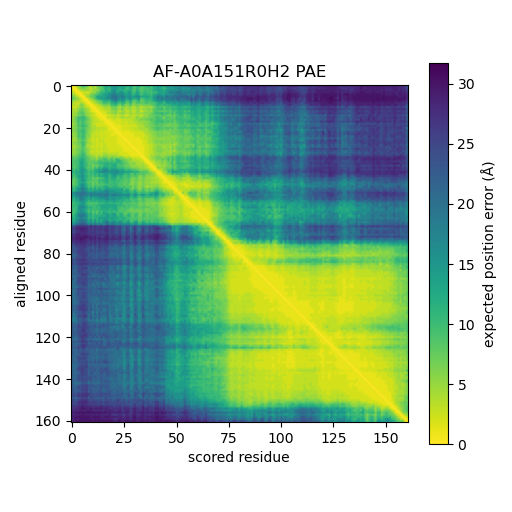ATOM 814 O O . LYS A 1 96 ? 0.495 -2.428 -3.868 1.00 92.88 96 LYS A O 1
ATOM 819 N N . VAL A 1 97 ? 0.545 -2.247 -6.113 1.00 92.62 97 VAL A N 1
ATOM 820 C CA . VAL A 1 97 ? 1.592 -1.213 -6.175 1.00 92.62 97 VAL A CA 1
ATOM 821 C C . VAL A 1 97 ? 1.087 0.092 -5.563 1.00 92.62 97 VAL A C 1
ATOM 823 O O . VAL A 1 97 ? 1.729 0.599 -4.647 1.00 92.62 97 VAL A O 1
ATOM 826 N N . LEU A 1 98 ? -0.092 0.569 -5.980 1.00 87.81 98 LEU A N 1
ATOM 827 C CA . LEU A 1 98 ? -0.720 1.787 -5.449 1.00 87.81 98 LEU A CA 1
ATOM 828 C C . LEU A 1 98 ? -0.943 1.721 -3.935 1.00 87.81 98 LEU A C 1
ATOM 830 O O . LEU A 1 98 ? -0.722 2.694 -3.224 1.00 87.81 98 LEU A O 1
ATOM 834 N N . LEU A 1 99 ? -1.332 0.554 -3.421 1.00 87.19 99 LEU A N 1
ATOM 835 C CA . LEU A 1 99 ? -1.508 0.343 -1.984 1.00 87.19 99 LEU A CA 1
ATOM 836 C C . LEU A 1 99 ? -0.187 0.119 -1.223 1.00 87.19 99 LEU A C 1
ATOM 838 O O . LEU A 1 99 ? -0.226 -0.133 -0.019 1.00 87.19 99 LEU A O 1
ATOM 842 N N . ASN A 1 100 ? 0.965 0.137 -1.901 1.00 91.50 100 ASN A N 1
ATOM 843 C CA . ASN A 1 100 ? 2.267 -0.252 -1.359 1.00 91.50 100 ASN A CA 1
ATOM 844 C C . ASN A 1 100 ? 2.241 -1.642 -0.680 1.00 91.50 100 ASN A C 1
ATOM 846 O O . ASN A 1 100 ? 2.738 -1.836 0.428 1.00 91.50 100 ASN A O 1
ATOM 850 N N . LYS A 1 101 ? 1.605 -2.625 -1.332 1.00 92.25 101 LYS A N 1
ATOM 851 C CA . LYS A 1 101 ? 1.371 -3.988 -0.812 1.00 92.25 101 LYS A CA 1
ATOM 852 C C . LYS A 1 101 ? 2.105 -5.097 -1.568 1.00 92.25 101 LYS A C 1
ATOM 854 O O . LYS A 1 101 ? 1.915 -6.268 -1.220 1.00 92.25 101 LYS A O 1
ATOM 859 N N . ILE A 1 102 ? 2.933 -4.763 -2.559 1.00 95.94 102 ILE A N 1
ATOM 860 C CA . ILE A 1 102 ? 3.802 -5.735 -3.241 1.00 95.94 102 ILE A CA 1
ATOM 861 C C . ILE A 1 102 ? 4.921 -6.241 -2.306 1.00 95.94 102 ILE A C 1
ATOM 863 O O . ILE A 1 102 ? 5.247 -5.554 -1.330 1.00 95.94 102 ILE A O 1
ATOM 867 N N . PRO A 1 103 ? 5.504 -7.428 -2.563 1.00 96.00 103 PRO A N 1
ATOM 868 C CA . PRO A 1 103 ? 6.511 -8.036 -1.691 1.00 96.00 103 PRO A CA 1
ATOM 869 C C . PRO A 1 103 ? 7.921 -7.448 -1.902 1.00 96.00 103 PRO A C 1
ATOM 871 O O . PRO A 1 103 ? 8.866 -8.189 -2.135 1.00 96.00 103 PRO A O 1
ATOM 874 N N . SER A 1 104 ? 8.071 -6.124 -1.822 1.00 96.44 104 SER A N 1
ATOM 875 C CA . SER A 1 104 ? 9.393 -5.483 -1.745 1.00 96.44 104 SER A CA 1
ATOM 876 C C . SER A 1 104 ? 10.061 -5.792 -0.400 1.00 96.44 104 SER A C 1
ATOM 878 O O . SER A 1 104 ? 9.351 -5.980 0.598 1.00 96.44 104 SER A O 1
ATOM 880 N N . LYS A 1 105 ? 11.401 -5.826 -0.316 1.00 97.06 105 LYS A N 1
ATOM 881 C CA . LYS A 1 105 ? 12.079 -6.130 0.965 1.00 97.06 105 LYS A CA 1
ATOM 882 C C . LYS A 1 105 ? 11.663 -5.182 2.086 1.00 97.06 105 LYS A C 1
ATOM 884 O O . LYS A 1 105 ? 11.376 -5.653 3.185 1.00 97.06 105 LYS A O 1
ATOM 889 N N . CYS A 1 106 ? 11.502 -3.882 1.818 1.00 96.50 106 CYS A N 1
ATOM 890 C CA . CYS A 1 106 ? 10.984 -2.946 2.822 1.00 96.50 106 CYS A CA 1
ATOM 891 C C . CYS A 1 106 ? 9.598 -3.357 3.358 1.00 96.50 106 CYS A C 1
ATOM 893 O O . CYS A 1 106 ? 9.342 -3.251 4.558 1.00 96.50 106 CYS A O 1
ATOM 895 N N . ASN A 1 107 ? 8.697 -3.855 2.504 1.00 96.44 107 ASN A N 1
ATOM 896 C CA . ASN A 1 107 ? 7.376 -4.322 2.933 1.00 96.44 107 ASN A CA 1
ATOM 897 C C . ASN A 1 107 ? 7.435 -5.667 3.667 1.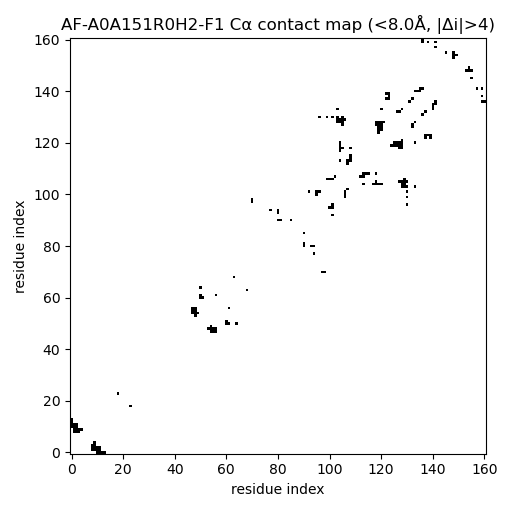00 96.44 107 ASN A C 1
ATOM 899 O O . ASN A 1 107 ? 6.665 -5.885 4.603 1.00 96.44 107 ASN A O 1
ATOM 903 N N . LEU A 1 108 ? 8.346 -6.558 3.280 1.00 97.31 108 LEU A N 1
ATOM 904 C CA . LEU A 1 108 ? 8.569 -7.828 3.972 1.00 97.31 108 LEU A CA 1
ATOM 905 C C . L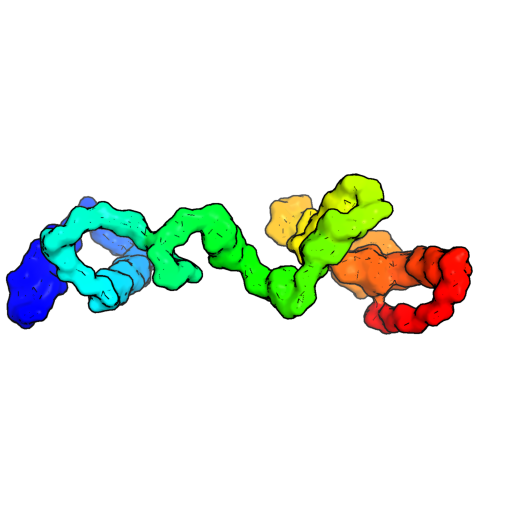EU A 1 108 ? 9.157 -7.616 5.375 1.00 97.31 108 LEU A C 1
ATOM 907 O O . LEU A 1 108 ? 8.727 -8.283 6.315 1.00 97.31 108 LEU A O 1
ATOM 911 N N . ILE A 1 109 ? 10.051 -6.639 5.549 1.00 97.00 109 ILE A N 1
ATOM 912 C CA . ILE A 1 109 ? 10.582 -6.230 6.861 1.00 97.00 109 ILE A CA 1
ATOM 913 C C . ILE A 1 109 ? 9.463 -5.684 7.752 1.00 97.00 109 ILE A C 1
ATOM 915 O O . ILE A 1 109 ? 9.322 -6.117 8.894 1.00 97.00 109 ILE A O 1
ATOM 919 N N . LYS A 1 110 ? 8.596 -4.805 7.226 1.00 94.75 110 LYS A N 1
ATOM 920 C CA . LYS A 1 110 ? 7.416 -4.305 7.966 1.00 94.75 110 LYS A CA 1
ATOM 921 C C . LYS A 1 110 ? 6.495 -5.434 8.438 1.00 94.75 110 LYS A C 1
ATOM 923 O O . LYS A 1 110 ? 5.873 -5.324 9.490 1.00 94.75 110 LYS A O 1
ATOM 928 N N . ARG A 1 111 ? 6.417 -6.526 7.673 1.00 95.62 111 ARG A N 1
ATOM 929 C CA . ARG A 1 111 ? 5.647 -7.735 8.011 1.00 95.62 111 ARG A CA 1
ATOM 930 C C . ARG A 1 111 ? 6.424 -8.738 8.866 1.00 95.62 111 ARG A C 1
ATOM 932 O O . ARG A 1 111 ? 5.903 -9.817 9.122 1.00 95.62 111 ARG A O 1
ATOM 939 N N . LYS A 1 112 ? 7.639 -8.395 9.306 1.00 96.50 112 LYS A N 1
ATOM 940 C CA . LYS A 1 112 ? 8.531 -9.246 10.109 1.00 96.50 112 LYS A CA 1
ATOM 941 C C . L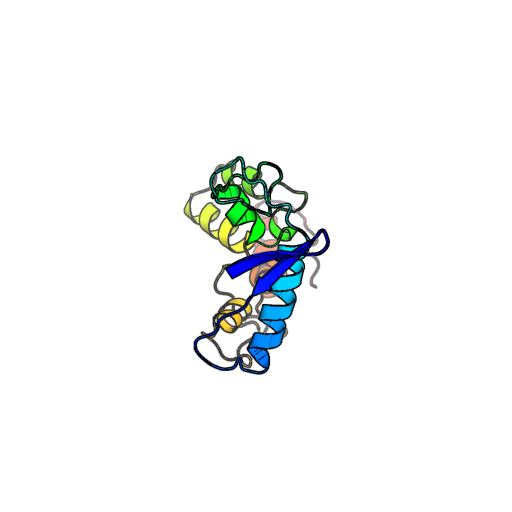YS A 1 112 ? 8.911 -10.567 9.420 1.00 96.50 112 LYS A C 1
ATOM 943 O O . LYS A 1 112 ? 9.217 -11.544 10.092 1.00 96.50 112 LYS A O 1
ATOM 948 N N . VAL A 1 113 ? 8.891 -10.594 8.084 1.00 97.44 113 VAL A N 1
ATOM 949 C CA . VAL A 1 113 ? 9.314 -11.753 7.274 1.00 97.44 113 VAL A CA 1
ATOM 950 C C . VAL A 1 113 ? 10.827 -11.735 7.038 1.00 97.44 113 VAL A C 1
ATOM 952 O O . VAL A 1 113 ? 11.454 -12.787 7.006 1.00 97.44 113 VAL A O 1
ATOM 955 N N . LEU A 1 114 ? 11.419 -10.546 6.887 1.00 96.19 114 LEU A N 1
ATOM 956 C CA . LEU A 1 114 ? 12.860 -10.350 6.700 1.00 96.19 114 LEU A CA 1
ATOM 957 C C . LEU A 1 114 ? 13.458 -9.519 7.839 1.00 96.19 114 LEU A C 1
ATOM 959 O O . LEU A 1 114 ? 12.769 -8.699 8.450 1.00 96.19 114 LEU A O 1
ATOM 963 N N . ASN A 1 115 ? 14.757 -9.706 8.089 1.00 94.94 115 ASN A N 1
ATOM 964 C CA . ASN A 1 115 ? 15.529 -8.856 8.995 1.00 94.94 115 ASN A CA 1
ATOM 965 C C . ASN A 1 115 ? 15.787 -7.481 8.352 1.00 94.94 115 ASN A C 1
ATOM 967 O O . ASN A 1 115 ? 15.914 -7.375 7.132 1.00 94.94 115 ASN A O 1
ATOM 971 N N . ILE A 1 116 ? 15.905 -6.434 9.170 1.00 92.19 116 ILE A N 1
ATOM 972 C CA . ILE A 1 116 ? 16.165 -5.065 8.714 1.00 92.19 116 ILE A CA 1
ATOM 973 C C . ILE A 1 116 ? 17.483 -4.924 7.936 1.00 92.19 116 ILE A C 1
ATOM 975 O O . ILE A 1 116 ? 17.575 -4.091 7.032 1.00 92.19 116 ILE A O 1
ATOM 979 N N . SER A 1 117 ? 18.468 -5.781 8.225 1.00 93.00 117 SER A N 1
ATOM 980 C CA . SER A 1 117 ? 19.740 -5.845 7.495 1.00 93.00 117 SER A CA 1
ATOM 981 C C . SER A 1 117 ? 19.581 -6.274 6.033 1.00 93.00 117 SER A C 1
ATOM 983 O O . SER A 1 117 ? 20.434 -5.970 5.208 1.00 93.00 117 SER A O 1
ATOM 985 N N . ALA A 1 118 ? 18.475 -6.934 5.683 1.00 92.94 118 ALA A N 1
ATOM 986 C CA . ALA A 1 118 ? 18.188 -7.406 4.333 1.00 92.94 118 ALA A CA 1
ATOM 987 C C . ALA A 1 118 ? 17.355 -6.399 3.519 1.00 92.94 118 ALA A C 1
ATOM 989 O O . ALA A 1 118 ? 16.563 -6.810 2.678 1.00 92.94 118 ALA A O 1
ATOM 990 N N . SER A 1 119 ? 17.471 -5.095 3.785 1.00 94.00 119 SER A N 1
ATOM 991 C CA . SER A 1 119 ? 16.629 -4.055 3.170 1.00 94.00 119 SER A CA 1
ATOM 992 C C . SER A 1 119 ? 17.124 -3.533 1.817 1.00 94.00 119 SER A C 1
ATOM 994 O O . SER A 1 119 ? 16.329 -2.955 1.075 1.00 94.00 119 SER A O 1
ATOM 996 N N . GLY A 1 120 ? 18.394 -3.759 1.471 1.00 95.94 120 GLY A N 1
ATOM 997 C CA . GLY A 1 120 ? 18.989 -3.284 0.218 1.00 95.94 120 GLY A CA 1
ATOM 998 C C . GLY A 1 120 ? 18.408 -3.947 -1.035 1.00 95.94 120 GLY A C 1
ATOM 999 O O . GLY A 1 120 ? 18.039 -5.126 -1.023 1.00 95.94 120 GLY A O 1
ATOM 1000 N N . CYS A 1 121 ? 18.343 -3.191 -2.128 1.00 96.12 121 CYS A N 1
ATOM 1001 C CA . CYS A 1 121 ? 17.894 -3.626 -3.448 1.00 96.12 121 CYS A CA 1
ATOM 1002 C C . CYS A 1 121 ? 18.713 -4.811 -3.952 1.00 96.12 121 CYS A C 1
ATOM 1004 O O . CYS A 1 121 ? 19.937 -4.748 -4.012 1.00 96.12 121 CYS A O 1
ATOM 1006 N N . ALA A 1 122 ? 18.038 -5.899 -4.338 1.00 92.94 122 ALA A N 1
ATOM 1007 C CA . ALA A 1 122 ? 18.715 -7.079 -4.881 1.00 92.94 122 ALA A CA 1
ATOM 1008 C C . ALA A 1 122 ? 19.420 -6.829 -6.228 1.00 92.94 122 ALA A C 1
ATOM 1010 O O . ALA A 1 122 ? 20.267 -7.628 -6.615 1.00 92.94 122 ALA A O 1
ATOM 1011 N N . TRP A 1 123 ? 19.057 -5.756 -6.935 1.00 93.50 123 TRP A N 1
ATOM 1012 C CA . TRP A 1 123 ? 19.557 -5.472 -8.278 1.00 93.50 123 TRP A CA 1
ATOM 1013 C C . TRP A 1 123 ? 20.730 -4.498 -8.264 1.00 93.50 123 TRP A C 1
ATOM 1015 O O . TRP A 1 123 ? 21.817 -4.852 -8.706 1.00 93.50 123 TRP A O 1
ATOM 1025 N N . CYS A 1 124 ? 20.525 -3.275 -7.764 1.00 94.00 124 CYS A N 1
ATOM 1026 C CA . CYS A 1 124 ? 21.594 -2.275 -7.739 1.00 94.00 124 CYS A CA 1
ATOM 1027 C C . CYS A 1 124 ? 22.485 -2.367 -6.500 1.00 94.00 124 CYS A C 1
ATOM 1029 O O . CYS A 1 124 ? 23.624 -1.943 -6.579 1.00 94.00 124 CYS A O 1
ATOM 1031 N N . GLY A 1 125 ? 21.997 -2.881 -5.366 1.00 92.50 125 GLY A N 1
ATOM 1032 C CA . GLY A 1 125 ? 22.752 -2.905 -4.106 1.00 92.50 125 GLY A CA 1
ATOM 1033 C C . GLY A 1 125 ? 22.960 -1.542 -3.425 1.00 92.50 125 GLY A C 1
ATOM 1034 O O . GLY A 1 125 ? 23.295 -1.524 -2.247 1.00 92.50 125 GLY A O 1
ATOM 1035 N N . GLU A 1 126 ? 22.707 -0.431 -4.118 1.00 89.38 126 GLU A N 1
ATOM 1036 C CA . GLU A 1 126 ? 23.016 0.931 -3.647 1.00 89.38 126 GLU A CA 1
ATOM 1037 C C . GLU A 1 126 ? 21.945 1.546 -2.731 1.00 89.38 126 GLU A C 1
ATOM 1039 O O . GLU A 1 126 ? 22.227 2.467 -1.973 1.00 89.38 126 GLU A O 1
ATOM 1044 N N . ASP A 1 127 ? 20.707 1.049 -2.793 1.00 94.00 127 ASP A N 1
ATOM 1045 C CA . ASP A 1 127 ? 19.542 1.727 -2.216 1.00 94.00 127 ASP A CA 1
ATOM 1046 C C . ASP A 1 127 ? 18.569 0.756 -1.535 1.00 94.00 127 ASP A C 1
ATOM 1048 O O . ASP A 1 127 ? 18.616 -0.460 -1.746 1.00 94.00 127 ASP A O 1
ATOM 1052 N N . LEU A 1 128 ? 17.632 1.278 -0.738 1.00 96.00 128 LEU A N 1
ATOM 1053 C CA . LEU A 1 128 ? 16.588 0.459 -0.111 1.00 96.00 128 LEU A CA 1
ATOM 1054 C C . LEU A 1 128 ? 15.581 -0.072 -1.142 1.00 96.00 128 LEU A C 1
ATOM 1056 O O . LEU A 1 128 ? 15.010 0.681 -1.933 1.00 96.00 128 LEU A O 1
ATOM 1060 N N . GLU A 1 129 ? 15.245 -1.361 -1.058 1.00 97.06 129 GLU A N 1
ATOM 1061 C CA . GLU A 1 129 ? 14.235 -1.983 -1.919 1.00 97.06 129 GLU A CA 1
ATOM 1062 C C . GLU A 1 129 ? 12.809 -1.672 -1.441 1.00 97.06 129 GLU A C 1
ATOM 1064 O O . GLU A 1 129 ? 12.092 -2.502 -0.868 1.00 97.06 129 GLU A O 1
ATOM 1069 N N . ASN A 1 130 ? 12.386 -0.435 -1.674 1.00 95.69 130 ASN A N 1
ATOM 1070 C CA . ASN A 1 130 ? 10.995 -0.023 -1.550 1.00 95.69 130 ASN A CA 1
ATOM 1071 C C . ASN A 1 130 ? 10.268 -0.140 -2.904 1.00 95.69 130 ASN A C 1
ATOM 1073 O O . ASN A 1 130 ? 10.887 -0.331 -3.945 1.00 95.69 130 ASN A O 1
ATOM 1077 N N . THR A 1 131 ? 8.937 -0.034 -2.902 1.00 95.06 131 THR A N 1
ATOM 1078 C CA . THR A 1 131 ? 8.109 -0.200 -4.114 1.00 95.06 131 THR A CA 1
ATOM 1079 C C . THR A 1 131 ? 8.454 0.793 -5.228 1.00 95.06 131 THR A C 1
ATOM 1081 O O . THR A 1 131 ? 8.431 0.411 -6.394 1.00 95.06 131 THR A O 1
ATOM 1084 N N . SER A 1 132 ? 8.785 2.042 -4.883 1.00 93.06 132 SER A N 1
ATOM 1085 C CA . SER A 1 132 ? 9.140 3.071 -5.868 1.00 93.06 132 SER A CA 1
ATOM 1086 C C . SER A 1 132 ? 10.503 2.782 -6.494 1.00 93.06 132 SER A C 1
ATOM 1088 O O . SER A 1 132 ? 10.621 2.706 -7.714 1.00 93.06 132 SER A O 1
ATOM 1090 N N . HIS A 1 133 ? 11.516 2.516 -5.664 1.00 94.56 133 HIS A N 1
ATOM 1091 C CA . HIS A 1 133 ? 12.851 2.162 -6.139 1.00 94.56 133 HIS A CA 1
ATOM 1092 C C . HIS A 1 133 ? 12.812 0.880 -6.982 1.00 94.56 133 HIS A C 1
ATOM 1094 O O . HIS A 1 133 ? 13.306 0.867 -8.101 1.00 94.56 133 HIS A O 1
ATOM 1100 N N . LEU A 1 134 ? 12.146 -0.177 -6.509 1.00 95.31 134 LEU A N 1
ATOM 1101 C CA . LEU A 1 134 ? 12.063 -1.454 -7.221 1.00 95.31 134 LEU A CA 1
ATOM 1102 C C . LEU A 1 134 ? 11.465 -1.328 -8.634 1.00 95.31 134 LEU A C 1
ATOM 1104 O O . LEU A 1 134 ? 11.873 -2.064 -9.527 1.00 95.31 134 LEU A O 1
ATOM 1108 N N . LEU A 1 135 ? 10.490 -0.434 -8.832 1.00 94.00 135 LEU A N 1
ATOM 1109 C CA . LEU A 1 135 ? 9.774 -0.308 -10.104 1.00 94.00 135 LEU A CA 1
ATOM 1110 C C . LEU A 1 135 ? 10.275 0.826 -10.996 1.00 94.00 135 LEU A C 1
ATOM 1112 O O . LEU A 1 135 ? 10.141 0.713 -12.210 1.00 94.00 135 LEU A O 1
ATOM 1116 N N . PHE A 1 136 ? 10.807 1.904 -10.424 1.00 91.31 136 PHE A N 1
ATOM 1117 C CA . PHE A 1 136 ? 11.099 3.135 -11.164 1.00 91.31 136 PHE A CA 1
ATOM 1118 C C . PHE A 1 136 ? 12.471 3.735 -10.844 1.00 91.31 136 PHE A C 1
ATOM 1120 O O . PHE A 1 136 ? 13.097 4.281 -11.743 1.00 91.31 136 PHE A O 1
ATOM 1127 N N . GLY A 1 137 ? 12.941 3.641 -9.594 1.00 91.00 137 GLY A N 1
ATOM 1128 C CA . GLY A 1 137 ? 14.202 4.272 -9.170 1.00 91.00 137 GLY A CA 1
ATOM 1129 C C . GLY A 1 137 ? 15.460 3.433 -9.410 1.00 91.00 137 GLY A C 1
ATOM 1130 O O . GLY A 1 137 ? 16.547 3.972 -9.565 1.00 91.00 137 GLY A O 1
ATOM 1131 N N . CYS A 1 138 ? 15.341 2.108 -9.463 1.00 94.56 138 CYS A N 1
ATOM 1132 C CA . CYS A 1 138 ? 16.486 1.231 -9.664 1.00 94.56 138 CYS A CA 1
ATOM 1133 C C . CYS A 1 138 ? 17.047 1.410 -11.078 1.00 94.56 138 CYS A C 1
ATOM 1135 O O . CYS A 1 138 ? 16.300 1.311 -12.052 1.00 94.56 138 CYS A O 1
ATOM 1137 N N . TYR A 1 139 ? 18.369 1.558 -11.197 1.00 93.06 139 TYR A N 1
ATOM 1138 C CA . TYR A 1 139 ? 19.073 1.660 -12.480 1.00 93.06 139 TYR A CA 1
ATOM 1139 C C . TYR A 1 139 ? 18.638 0.589 -13.497 1.00 93.06 139 TYR A C 1
ATOM 1141 O O . TYR A 1 139 ? 18.359 0.889 -14.656 1.00 93.06 139 TYR A O 1
ATOM 1149 N N . TYR A 1 140 ? 18.501 -0.663 -13.059 1.00 94.12 140 TYR A N 1
ATOM 1150 C CA . TYR A 1 140 ? 18.076 -1.751 -13.941 1.00 94.12 140 TYR A CA 1
ATOM 1151 C C . TYR A 1 140 ? 16.602 -1.645 -14.348 1.00 94.12 140 TYR A C 1
ATOM 1153 O O . TYR A 1 140 ? 16.268 -1.902 -15.503 1.00 94.12 140 TYR A O 1
ATOM 1161 N N . ALA A 1 141 ? 15.719 -1.227 -13.435 1.00 94.06 141 ALA A N 1
ATOM 1162 C CA . ALA A 1 141 ? 14.315 -0.982 -13.763 1.00 94.06 141 ALA A CA 1
ATOM 1163 C C . ALA A 1 141 ? 14.179 0.167 -14.776 1.00 94.06 141 ALA A C 1
ATOM 1165 O O . ALA A 1 141 ? 13.412 0.072 -15.733 1.00 94.06 141 ALA A O 1
ATOM 1166 N N . TYR A 1 142 ? 14.984 1.217 -14.615 1.00 91.12 142 TYR A N 1
ATOM 1167 C CA . TYR A 1 142 ? 15.073 2.337 -15.544 1.00 91.12 142 TYR A CA 1
ATOM 1168 C C . TYR A 1 142 ? 15.453 1.893 -16.967 1.00 91.12 142 TYR A C 1
ATOM 1170 O O . TYR A 1 142 ? 14.775 2.267 -17.925 1.00 91.12 142 TYR A O 1
ATOM 1178 N N . LEU A 1 143 ? 16.472 1.037 -17.126 1.00 92.06 143 LEU A N 1
ATOM 1179 C CA . LEU A 1 143 ? 16.864 0.509 -18.443 1.00 92.06 143 LEU A CA 1
ATOM 1180 C C . LEU A 1 143 ? 15.741 -0.289 -19.123 1.00 92.06 143 LEU A C 1
ATOM 1182 O O . LEU A 1 143 ? 15.562 -0.204 -20.343 1.00 92.06 143 LEU A O 1
ATOM 1186 N N . VAL A 1 144 ? 14.957 -1.039 -18.343 1.00 94.06 144 VAL A N 1
ATOM 1187 C CA . VAL A 1 144 ? 13.783 -1.759 -18.856 1.00 94.06 144 VAL A CA 1
ATOM 1188 C C . VAL A 1 144 ? 12.735 -0.771 -19.365 1.00 94.06 144 VAL A C 1
ATOM 1190 O O . VAL A 1 144 ? 12.243 -0.932 -20.481 1.00 94.06 144 VAL A O 1
ATOM 1193 N N . TRP A 1 145 ? 12.430 0.282 -18.602 1.00 92.94 145 TRP A N 1
ATOM 1194 C CA . TRP A 1 145 ? 11.479 1.310 -19.029 1.00 92.94 145 TRP A CA 1
ATOM 1195 C C . TRP A 1 145 ? 11.923 2.046 -20.287 1.00 92.94 145 TRP A C 1
ATOM 1197 O O . TRP A 1 145 ? 11.115 2.196 -21.200 1.00 92.94 145 TRP A O 1
ATOM 1207 N N . LEU A 1 146 ? 13.196 2.437 -20.385 1.00 90.94 146 LEU A N 1
ATOM 1208 C CA . LEU A 1 146 ? 13.733 3.036 -21.610 1.00 90.94 146 LEU A CA 1
ATOM 1209 C C . LEU A 1 146 ? 13.551 2.118 -22.820 1.00 90.94 146 LEU A C 1
ATOM 1211 O O . LEU A 1 146 ? 13.138 2.578 -23.882 1.00 90.94 146 LEU A O 1
ATOM 1215 N N . SER A 1 147 ? 13.820 0.822 -22.654 1.00 91.94 147 SER A N 1
ATOM 1216 C CA . SER A 1 147 ? 13.658 -0.163 -23.729 1.00 91.94 147 SER A CA 1
ATOM 1217 C C . SER A 1 147 ? 12.195 -0.282 -24.171 1.00 91.94 147 SER A C 1
ATOM 1219 O O . SER A 1 147 ? 11.902 -0.332 -25.364 1.00 91.94 147 SER A O 1
ATOM 1221 N N . ILE A 1 148 ? 11.263 -0.273 -23.212 1.00 93.00 148 ILE A N 1
ATOM 1222 C CA . ILE A 1 148 ? 9.819 -0.288 -23.476 1.00 93.00 148 ILE A CA 1
ATOM 1223 C C . ILE A 1 148 ? 9.385 0.997 -24.193 1.00 93.00 148 ILE A C 1
ATOM 1225 O O . ILE A 1 148 ? 8.675 0.927 -25.193 1.00 93.00 148 ILE A O 1
ATOM 1229 N N . PHE A 1 149 ? 9.815 2.171 -23.728 1.00 91.25 149 PHE A N 1
ATOM 1230 C CA . PHE A 1 149 ? 9.460 3.442 -24.362 1.00 91.25 149 PHE A CA 1
ATOM 1231 C C . PHE A 1 149 ? 10.017 3.561 -25.776 1.00 91.25 149 PHE A C 1
ATOM 1233 O O . PHE A 1 149 ? 9.282 3.965 -26.676 1.00 91.25 149 PHE A O 1
ATOM 1240 N N . ALA A 1 150 ? 11.257 3.120 -25.999 1.00 90.50 150 ALA A N 1
ATOM 1241 C CA . ALA A 1 150 ? 11.838 3.035 -27.331 1.00 90.50 150 ALA A CA 1
ATOM 1242 C C . ALA A 1 150 ? 11.002 2.136 -28.256 1.00 90.50 150 ALA A C 1
ATOM 1244 O O . ALA A 1 150 ? 10.759 2.503 -29.404 1.00 90.50 150 ALA A O 1
ATOM 1245 N N . TRP A 1 151 ? 10.491 1.005 -27.753 1.00 93.12 151 TRP A N 1
ATOM 1246 C CA . TRP A 1 151 ? 9.602 0.129 -28.523 1.00 93.12 151 TRP A CA 1
ATOM 1247 C C . TRP A 1 151 ? 8.279 0.811 -28.909 1.00 93.12 151 TRP A C 1
ATOM 1249 O O . TRP A 1 151 ? 7.775 0.596 -30.009 1.00 93.12 151 TRP A O 1
ATOM 1259 N N . PHE A 1 152 ? 7.752 1.686 -28.052 1.00 91.81 152 PHE A N 1
ATOM 1260 C CA . PHE A 1 152 ? 6.570 2.503 -28.347 1.00 91.81 152 PHE A CA 1
ATOM 1261 C C . PHE A 1 152 ? 6.874 3.794 -29.128 1.00 91.81 152 PHE A C 1
ATOM 1263 O O . PHE A 1 152 ? 5.954 4.565 -29.398 1.00 91.81 152 PHE A O 1
ATOM 1270 N N . GLY A 1 153 ? 8.135 4.054 -29.493 1.00 91.56 153 GLY A N 1
ATOM 1271 C CA . GLY A 1 153 ? 8.540 5.286 -30.176 1.00 91.56 153 GLY A CA 1
ATOM 1272 C C . GLY A 1 153 ? 8.429 6.545 -29.307 1.00 91.56 153 GLY A C 1
ATOM 1273 O O . GLY A 1 153 ? 8.297 7.647 -29.835 1.00 91.56 153 GLY A O 1
ATOM 1274 N N . VAL A 1 154 ? 8.454 6.394 -27.980 1.00 89.25 154 VAL A N 1
ATOM 1275 C CA . VAL A 1 154 ? 8.352 7.500 -27.023 1.00 89.25 154 VAL A CA 1
ATOM 1276 C C . VAL A 1 154 ? 9.746 7.882 -26.526 1.00 89.25 154 VAL A C 1
ATOM 1278 O O . VAL A 1 154 ? 10.463 7.063 -25.956 1.00 89.25 154 VAL A O 1
ATOM 1281 N N . SER A 1 155 ? 10.110 9.153 -26.689 1.00 78.38 155 SER A N 1
ATOM 1282 C CA . SER A 1 155 ? 11.333 9.728 -26.119 1.00 78.38 155 SER A CA 1
ATOM 1283 C C . SER A 1 155 ? 11.029 10.302 -24.736 1.00 78.38 155 SER A C 1
ATOM 1285 O O . SER A 1 155 ? 10.359 11.328 -24.627 1.00 78.38 155 SER A O 1
ATOM 1287 N N . THR A 1 156 ? 11.507 9.658 -23.670 1.00 72.19 156 THR A N 1
ATOM 1288 C CA . THR A 1 156 ? 11.302 10.127 -22.287 1.00 72.19 156 THR A CA 1
ATOM 1289 C C . THR A 1 156 ? 12.626 10.384 -21.583 1.00 72.19 156 THR A C 1
ATOM 1291 O O . THR A 1 156 ? 13.549 9.583 -21.712 1.00 72.19 156 THR A O 1
ATOM 1294 N N . VAL A 1 157 ? 12.682 11.427 -20.753 1.00 63.88 157 VAL A N 1
ATOM 1295 C CA . VAL A 1 157 ? 13.744 11.606 -19.754 1.00 63.88 157 VAL A CA 1
ATOM 1296 C C . VAL A 1 157 ? 13.178 11.156 -18.412 1.00 63.88 157 VAL A C 1
ATOM 1298 O O . VAL A 1 157 ? 12.523 11.924 -17.713 1.00 63.88 157 VAL A O 1
ATOM 1301 N N . LEU A 1 158 ? 13.358 9.880 -18.076 1.00 64.81 158 LEU A N 1
ATOM 1302 C CA . LEU A 1 158 ? 13.159 9.440 -16.699 1.00 64.81 158 LEU A CA 1
ATOM 1303 C C . LEU A 1 158 ? 14.370 9.952 -15.892 1.00 64.81 158 LEU A C 1
ATOM 1305 O O . LEU A 1 158 ? 15.512 9.797 -16.318 1.00 64.81 158 LEU A O 1
ATOM 1309 N N . HIS A 1 159 ? 14.143 10.626 -14.767 1.00 59.38 159 HIS A N 1
ATOM 1310 C CA . HIS A 1 159 ? 15.245 11.052 -13.903 1.00 59.38 159 HIS A CA 1
ATOM 1311 C C . HIS A 1 159 ? 15.761 9.835 -13.123 1.00 59.38 159 HIS A C 1
ATOM 1313 O O . HIS A 1 159 ? 14.968 9.124 -12.508 1.00 59.38 159 HIS A O 1
ATOM 1319 N N . LEU A 1 160 ? 17.076 9.601 -13.152 1.00 55.97 160 LEU A N 1
ATOM 1320 C CA . LEU A 1 160 ? 17.739 8.743 -12.169 1.00 55.97 160 LEU A CA 1
ATOM 1321 C C . LEU A 1 160 ? 17.777 9.534 -10.856 1.00 55.97 160 LEU A C 1
ATOM 1323 O O . LEU A 1 160 ? 18.422 10.584 -10.800 1.00 55.97 160 LEU A O 1
ATOM 1327 N N . SER A 1 161 ? 17.004 9.077 -9.872 1.00 54.34 161 SER A N 1
ATOM 1328 C CA . SER A 1 161 ? 17.011 9.589 -8.497 1.00 54.34 161 SER A CA 1
ATOM 1329 C C . SER A 1 161 ? 18.130 8.944 -7.700 1.00 54.34 161 SER A C 1
ATOM 1331 O O . SER A 1 161 ? 18.262 7.706 -7.833 1.00 54.34 161 SER A O 1
#

Secondary structure (DSSP, 8-state):
-EEEETTEEEE----SSPPPHHHHHHHHHHHHHHHT----TTS------TTSTT----HHHHHHHHS-GGGTSSS-HHHHHHTS-S-HHHHHHHHHHHTT-S--HHHHHHTTSS-GGG-B-TTTSSSB--HHIIIIISHHHHHHHHHHHHHTT--------

pLDDT: mean 84.07, std 11.97, range [54.28, 97.44]

InterPro domains:
  IPR026960 Reverse transcr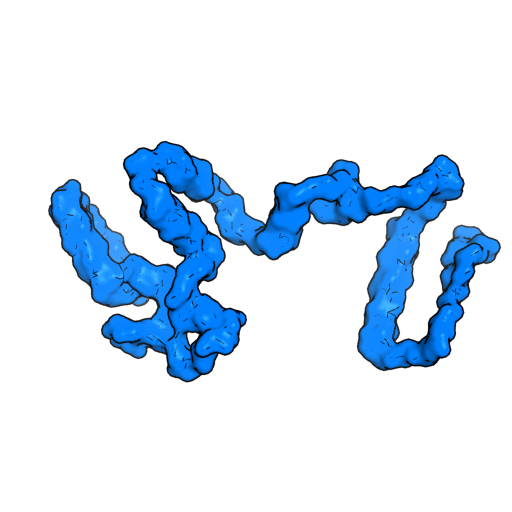iptase zinc-binding domain [PF13966] (57-145)